Protein AF-A0A376NUA9-F1 (afdb_monomer_lite)

Secondary structure (DSSP, 8-state):
-HHHHHHTT-SSS--EEE-S--TTS-HHHHHHHTSTT---EEEEGGG-TTS-GGGSTT-SEEEEE---SHHHHHHHHHH-S-EEE----

Sequence (89 aa):
MATLRERKHRPAKPLAVMLPVAESLPDAARQLLTTPAAPIVLVDKKYVPELCDDIAPGLNEVGVDVAANPLQHLLLQELQCPLVMTSGT

Radius of gyration: 12.8 Å; chains: 1; bounding box: 32×29×25 Å

InterPro domains:
  IPR006070 Threonylcarbamoyl-AMP synthase-like domain [PF01300] (2-88)
  IPR017945 DHBP synthase RibB-like alpha/beta domain superfamily [SSF55821] (2-88)
  IPR051060 Carbamoyltransferase HypF-like [PTHR42959] (2-88)

Foldseek 3Di:
DVVVCVVVVNQADAWEKAALDCVLFDPVQVVVQPDLVQFFDKDFCVSVVVDDCSRHPPDRIHTYTYDNDPVSNVVCVVPVGMDGDHDPD

Structure (mmCIF, N/CA/C/O backbone):
data_AF-A0A376NUA9-F1
#
_entry.id   AF-A0A376NUA9-F1
#
loop_
_atom_site.group_PDB
_atom_site.id
_atom_site.type_symbol
_atom_site.label_atom_id
_atom_site.label_alt_id
_atom_site.label_comp_id
_atom_site.label_asym_id
_atom_site.label_entity_id
_atom_site.label_seq_id
_atom_site.pdbx_PDB_ins_code
_atom_site.Cartn_x
_atom_site.Cartn_y
_atom_site.Cartn_z
_atom_site.occupancy
_atom_site.B_iso_or_equiv
_atom_site.auth_seq_id
_atom_site.auth_comp_id
_atom_site.auth_asym_id
_atom_site.auth_atom_id
_atom_site.pdbx_PDB_model_num
ATOM 1 N N . MET A 1 1 ? -7.833 6.014 12.741 1.00 66.56 1 MET A N 1
ATOM 2 C CA . MET A 1 1 ? -8.381 6.233 11.382 1.00 66.56 1 MET A CA 1
ATOM 3 C C . MET A 1 1 ? -9.587 7.172 11.378 1.00 66.56 1 MET A C 1
ATOM 5 O O . MET A 1 1 ? -9.561 8.119 10.599 1.00 66.56 1 MET A O 1
ATOM 9 N N . ALA A 1 2 ? -10.572 7.001 12.270 1.00 69.62 2 ALA A N 1
ATOM 10 C CA . ALA A 1 2 ? -11.745 7.885 12.403 1.00 69.62 2 ALA A CA 1
ATOM 11 C C . ALA A 1 2 ? -11.436 9.400 12.332 1.00 69.62 2 ALA A C 1
ATOM 13 O O . ALA A 1 2 ? -11.928 10.083 11.437 1.00 69.62 2 ALA A O 1
ATOM 14 N N . THR A 1 3 ? -10.510 9.907 13.157 1.00 76.88 3 THR A N 1
ATOM 15 C CA . THR A 1 3 ? -10.133 11.337 13.173 1.00 76.88 3 THR A CA 1
ATOM 16 C C . THR A 1 3 ? -9.566 11.847 11.839 1.00 76.88 3 THR A C 1
ATOM 18 O O . THR A 1 3 ? -9.751 13.012 11.489 1.00 76.88 3 THR A O 1
ATOM 21 N N . LEU A 1 4 ? -8.877 10.996 11.065 1.00 73.88 4 LEU A N 1
ATOM 22 C CA . LEU A 1 4 ? -8.363 11.364 9.739 1.00 73.88 4 LEU A CA 1
ATOM 23 C C . LEU A 1 4 ? -9.512 11.500 8.731 1.00 73.88 4 LEU A C 1
ATOM 25 O O . LEU A 1 4 ? -9.540 12.464 7.966 1.00 73.88 4 LEU A O 1
ATOM 29 N N . ARG A 1 5 ? -10.469 10.562 8.747 1.00 72.06 5 ARG A N 1
ATOM 30 C CA . ARG A 1 5 ? -11.640 10.572 7.855 1.00 72.06 5 ARG A CA 1
ATOM 31 C C . ARG A 1 5 ? -12.569 11.749 8.132 1.00 72.06 5 ARG A C 1
ATOM 33 O O . ARG A 1 5 ? -13.031 12.372 7.177 1.00 72.06 5 ARG A O 1
ATOM 40 N N . GLU A 1 6 ? -12.782 12.071 9.406 1.00 74.62 6 GLU A N 1
ATOM 41 C CA . GLU A 1 6 ? -13.556 13.237 9.845 1.00 74.62 6 GLU A CA 1
ATOM 42 C C . GLU A 1 6 ? -12.931 14.537 9.336 1.00 74.62 6 GLU A C 1
ATOM 44 O O . GLU A 1 6 ? -13.590 15.315 8.653 1.00 74.62 6 GLU A O 1
ATOM 49 N N . ARG A 1 7 ? -11.626 14.738 9.566 1.00 77.44 7 ARG A N 1
ATOM 50 C CA . ARG A 1 7 ? -10.921 15.951 9.115 1.00 77.44 7 ARG A CA 1
ATOM 51 C C . ARG A 1 7 ? -10.876 16.088 7.591 1.00 77.44 7 ARG A C 1
ATOM 53 O O . ARG A 1 7 ? -10.890 17.203 7.080 1.00 77.44 7 ARG A O 1
ATOM 60 N N . LYS A 1 8 ? -10.823 14.969 6.862 1.00 65.88 8 LYS A N 1
ATOM 61 C CA . LYS A 1 8 ? -10.818 14.935 5.390 1.00 65.88 8 LYS A CA 1
ATOM 62 C C . LYS A 1 8 ? -12.210 14.938 4.754 1.00 65.88 8 LYS A C 1
ATOM 64 O O . LYS A 1 8 ? -12.282 14.909 3.529 1.00 65.88 8 LYS A O 1
ATOM 69 N N . HIS A 1 9 ? -13.293 14.930 5.539 1.00 71.00 9 HIS A N 1
ATOM 70 C CA . HIS A 1 9 ? -14.671 14.796 5.043 1.00 71.00 9 HIS A CA 1
ATOM 71 C C . HIS A 1 9 ? -14.837 13.647 4.027 1.00 71.00 9 HIS A C 1
ATOM 73 O O . HIS A 1 9 ? -15.582 13.741 3.051 1.00 71.00 9 HIS A O 1
ATOM 79 N N . ARG A 1 10 ? -14.103 12.544 4.232 1.00 65.12 10 ARG A N 1
ATOM 80 C CA . ARG A 1 10 ? -13.978 11.437 3.272 1.00 65.12 10 ARG A CA 1
ATOM 81 C C . ARG A 1 10 ? -14.384 10.124 3.955 1.00 65.12 10 ARG A C 1
ATOM 83 O O . ARG A 1 10 ? -13.514 9.306 4.258 1.00 65.12 10 ARG A O 1
ATOM 90 N N . PRO A 1 11 ? -15.688 9.915 4.232 1.00 65.62 11 PRO A N 1
ATOM 91 C CA . PRO A 1 11 ? -16.150 8.839 5.111 1.00 65.62 11 PRO A CA 1
ATOM 92 C C . PRO A 1 11 ? -15.916 7.439 4.531 1.00 65.62 11 PRO A C 1
ATOM 94 O O . PRO A 1 11 ? -15.464 6.563 5.254 1.00 65.62 11 PRO A O 1
ATOM 97 N N . ALA A 1 12 ? -16.132 7.239 3.226 1.00 68.81 12 ALA A N 1
ATOM 98 C CA . ALA A 1 12 ? -16.056 5.906 2.612 1.00 68.81 12 ALA A CA 1
ATOM 99 C C . ALA A 1 12 ? -14.924 5.732 1.588 1.00 68.81 12 ALA A C 1
ATOM 101 O O . ALA A 1 12 ? -14.518 4.611 1.293 1.00 68.81 12 ALA A O 1
ATOM 102 N N . LYS A 1 13 ? -14.394 6.820 1.013 1.00 73.75 13 LYS A N 1
ATOM 103 C CA . LYS A 1 13 ? -13.449 6.690 -0.105 1.00 73.75 13 LYS A CA 1
ATOM 104 C C . LYS A 1 13 ? -12.130 6.067 0.395 1.00 73.75 13 LYS A C 1
ATOM 106 O O . LYS A 1 13 ? -11.615 6.538 1.420 1.00 73.75 13 LYS A O 1
ATOM 111 N N . PRO A 1 14 ? -11.581 5.060 -0.312 1.00 77.81 14 PRO A N 1
ATOM 112 C CA . PRO A 1 14 ? -10.353 4.378 0.080 1.00 77.81 14 PRO A CA 1
ATOM 113 C C . PRO A 1 14 ? -9.182 5.328 0.265 1.00 77.81 14 PRO A C 1
ATOM 115 O O . PRO A 1 14 ? -9.078 6.358 -0.423 1.00 77.81 14 PRO A O 1
ATOM 118 N N . LEU A 1 15 ? -8.319 4.959 1.202 1.00 81.62 15 LEU A N 1
ATOM 119 C CA . LEU A 1 15 ? -7.033 5.591 1.451 1.00 81.62 15 LEU A CA 1
ATOM 120 C C . LEU A 1 15 ? -5.945 4.662 0.906 1.00 81.62 15 LEU A C 1
ATOM 122 O O . LEU A 1 15 ? -6.040 3.451 1.095 1.00 81.62 15 LEU A O 1
ATOM 126 N N . ALA A 1 16 ? -4.957 5.219 0.206 1.00 87.44 16 ALA A N 1
ATOM 127 C CA . ALA A 1 16 ? -3.810 4.433 -0.230 1.00 87.44 16 ALA A CA 1
ATOM 128 C C . ALA A 1 16 ? -2.832 4.249 0.935 1.00 87.44 16 ALA A C 1
ATOM 130 O O . ALA A 1 16 ? -2.752 5.102 1.829 1.00 87.44 16 ALA A O 1
ATOM 131 N N . VAL A 1 17 ? -2.144 3.111 0.948 1.00 88.81 17 VAL A N 1
ATOM 132 C CA . VAL A 1 17 ? -1.259 2.707 2.038 1.00 88.81 17 VAL A CA 1
ATOM 133 C C . VAL A 1 17 ? 0.102 2.309 1.500 1.00 88.81 17 VAL A C 1
ATOM 135 O O . VAL A 1 17 ? 0.219 1.362 0.729 1.00 88.81 17 VAL A O 1
ATOM 138 N N . MET A 1 18 ? 1.131 2.969 2.003 1.00 90.81 18 MET A N 1
ATOM 139 C CA . MET A 1 18 ? 2.508 2.658 1.682 1.00 90.81 18 MET A CA 1
ATOM 140 C C . MET A 1 18 ? 3.021 1.571 2.610 1.00 90.81 18 MET A C 1
ATOM 142 O O . MET A 1 18 ? 2.996 1.721 3.835 1.00 90.81 18 MET A O 1
ATOM 146 N N . LEU A 1 19 ? 3.481 0.474 2.016 1.00 88.88 19 LEU A N 1
ATOM 147 C CA . LEU A 1 19 ? 4.003 -0.677 2.738 1.00 88.88 19 LEU A CA 1
ATOM 148 C C . LEU A 1 19 ? 5.536 -0.605 2.831 1.00 88.88 19 LEU A C 1
ATOM 150 O O . LEU A 1 19 ? 6.188 -0.295 1.831 1.00 88.88 19 LEU A O 1
ATOM 154 N N . PRO A 1 20 ? 6.132 -0.936 3.992 1.00 83.6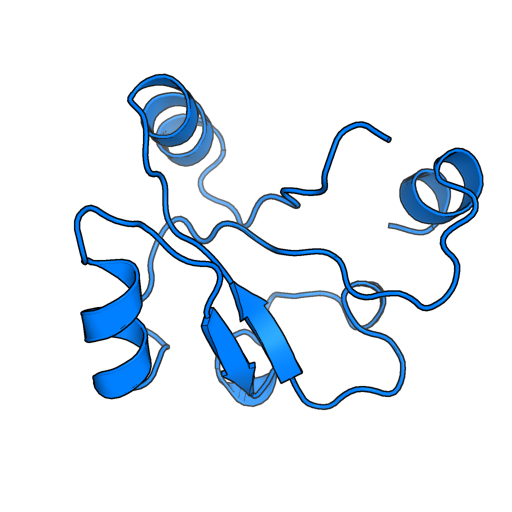2 20 PRO A N 1
ATOM 155 C CA . PRO A 1 20 ? 7.583 -1.078 4.117 1.00 83.62 20 PRO A CA 1
ATOM 156 C C . PRO A 1 20 ? 8.109 -2.290 3.339 1.00 83.62 20 PRO A C 1
ATOM 158 O O . PRO A 1 20 ? 9.198 -2.237 2.774 1.00 83.62 20 PRO A O 1
ATOM 161 N N . VAL A 1 21 ? 7.327 -3.374 3.289 1.00 79.38 21 VAL A N 1
ATOM 162 C CA . VAL A 1 21 ? 7.691 -4.634 2.637 1.00 79.38 21 VAL A CA 1
ATOM 163 C C . VAL A 1 21 ? 6.487 -5.158 1.852 1.00 79.38 21 VAL A C 1
ATOM 165 O O . VAL A 1 21 ? 5.374 -5.200 2.365 1.00 79.38 21 VAL A O 1
ATOM 168 N N . ALA A 1 22 ? 6.712 -5.562 0.599 1.00 80.50 22 ALA A N 1
ATOM 169 C CA . ALA A 1 22 ? 5.680 -6.055 -0.323 1.00 80.50 22 ALA A CA 1
ATOM 170 C C . ALA A 1 22 ? 5.710 -7.588 -0.509 1.00 80.50 22 ALA A C 1
ATOM 172 O O . ALA A 1 22 ? 5.155 -8.110 -1.472 1.00 80.50 22 ALA A O 1
ATOM 173 N N . GLU A 1 23 ? 6.396 -8.324 0.368 1.00 79.56 23 GLU A N 1
ATOM 174 C CA . GLU A 1 23 ? 6.626 -9.772 0.228 1.00 79.56 23 GLU A CA 1
ATOM 175 C C . GLU A 1 23 ? 5.351 -10.613 0.336 1.00 79.56 23 GLU A C 1
ATOM 177 O O . GLU A 1 23 ? 5.261 -11.659 -0.299 1.00 79.56 23 GLU A O 1
ATOM 182 N N . SER A 1 24 ? 4.351 -10.147 1.088 1.00 82.81 24 SER A N 1
ATOM 183 C CA . SER A 1 24 ? 3.057 -10.825 1.216 1.00 82.81 24 SER A CA 1
ATOM 184 C C . SER A 1 24 ? 2.153 -10.653 -0.010 1.00 82.81 24 SER A C 1
ATOM 186 O O . SER A 1 24 ? 1.096 -11.284 -0.084 1.00 82.81 24 SER A O 1
ATOM 188 N N . LEU A 1 25 ? 2.535 -9.796 -0.965 1.00 88.56 25 LEU A N 1
ATOM 189 C CA . LEU A 1 25 ? 1.737 -9.499 -2.149 1.00 88.56 25 LEU A CA 1
ATOM 190 C C . LEU A 1 25 ? 2.017 -10.491 -3.291 1.00 88.56 25 LEU A C 1
ATOM 192 O O . LEU A 1 25 ? 3.138 -10.980 -3.432 1.00 88.56 25 LEU A O 1
ATOM 196 N N . PRO A 1 26 ? 1.034 -10.736 -4.177 1.00 90.19 26 PRO A N 1
ATOM 197 C CA . PRO A 1 26 ? 1.246 -11.524 -5.389 1.00 90.19 26 PRO A CA 1
ATOM 198 C C . PRO A 1 26 ? 2.362 -10.954 -6.275 1.00 90.19 26 PRO A C 1
ATOM 200 O O . PRO A 1 26 ? 2.507 -9.735 -6.386 1.00 90.19 26 PRO A O 1
ATOM 203 N N . ASP A 1 27 ? 3.084 -11.816 -6.996 1.00 89.62 27 ASP A N 1
ATOM 204 C CA . ASP A 1 27 ? 4.207 -11.398 -7.851 1.00 89.62 27 ASP A CA 1
ATOM 205 C C . ASP A 1 27 ? 3.824 -10.339 -8.892 1.00 89.62 27 ASP A C 1
ATOM 207 O O . ASP A 1 27 ? 4.587 -9.404 -9.124 1.00 89.62 27 ASP A O 1
ATOM 211 N N . ALA A 1 28 ? 2.620 -10.423 -9.464 1.00 89.44 28 ALA A N 1
ATOM 212 C CA . ALA A 1 28 ? 2.121 -9.416 -10.400 1.00 89.44 28 ALA A CA 1
ATOM 213 C C . ALA A 1 28 ? 2.014 -8.019 -9.757 1.00 89.44 28 ALA A C 1
ATOM 215 O O . ALA A 1 28 ? 2.393 -7.021 -10.368 1.00 89.44 28 ALA A O 1
ATOM 216 N N . ALA A 1 29 ? 1.544 -7.941 -8.507 1.00 90.00 29 ALA A N 1
ATOM 217 C CA . ALA A 1 29 ? 1.463 -6.681 -7.775 1.00 90.00 29 ALA A CA 1
ATOM 218 C C . ALA A 1 29 ? 2.863 -6.168 -7.413 1.00 90.00 29 ALA A C 1
ATOM 220 O O . ALA A 1 29 ? 3.158 -4.992 -7.614 1.00 90.00 29 ALA A O 1
ATOM 221 N N . ARG A 1 30 ? 3.754 -7.059 -6.958 1.00 89.75 30 ARG A N 1
ATOM 222 C CA . ARG A 1 30 ? 5.151 -6.723 -6.640 1.00 89.75 30 ARG A CA 1
ATOM 223 C C . ARG A 1 30 ? 5.886 -6.158 -7.851 1.00 89.75 30 ARG A C 1
ATOM 225 O O . ARG A 1 30 ? 6.532 -5.122 -7.734 1.00 89.75 30 ARG A O 1
ATOM 232 N N . GLN A 1 31 ? 5.741 -6.788 -9.016 1.00 88.94 31 GLN A N 1
ATOM 233 C CA . GLN A 1 31 ? 6.348 -6.309 -10.258 1.00 88.94 31 GLN A CA 1
ATOM 234 C C . GLN A 1 31 ? 5.908 -4.881 -10.580 1.00 88.94 31 GLN A C 1
ATOM 236 O O . GLN A 1 31 ? 6.761 -4.035 -10.834 1.00 88.94 31 GLN A O 1
ATOM 241 N N . LEU A 1 32 ? 4.605 -4.591 -10.495 1.00 88.56 32 LEU A N 1
ATOM 242 C CA . LEU A 1 32 ? 4.071 -3.249 -10.735 1.00 88.56 32 LEU A CA 1
ATOM 243 C C . LEU A 1 32 ? 4.593 -2.224 -9.718 1.00 88.56 32 LEU A C 1
ATOM 245 O O . LEU A 1 32 ? 5.013 -1.137 -10.117 1.00 88.56 32 LEU A O 1
ATOM 249 N N . LEU A 1 33 ? 4.631 -2.581 -8.432 1.00 87.31 33 LEU A N 1
ATOM 250 C CA . LEU A 1 33 ? 5.126 -1.717 -7.353 1.00 87.31 33 LEU A CA 1
ATOM 251 C C . LEU A 1 33 ? 6.614 -1.379 -7.497 1.00 87.31 33 LEU A C 1
ATOM 253 O O . LEU A 1 33 ? 7.021 -0.267 -7.184 1.00 87.31 33 LEU A O 1
ATOM 257 N N . THR A 1 34 ? 7.423 -2.313 -8.004 1.00 83.94 34 THR A N 1
ATOM 258 C CA . THR A 1 34 ? 8.871 -2.108 -8.209 1.00 83.94 34 THR A CA 1
ATOM 259 C C . THR A 1 34 ? 9.221 -1.331 -9.479 1.00 83.94 34 THR A C 1
ATOM 261 O O . THR A 1 34 ? 10.396 -1.070 -9.738 1.00 83.94 34 THR A O 1
ATOM 264 N N . THR A 1 35 ? 8.230 -0.951 -10.292 1.00 86.06 35 THR A N 1
ATOM 265 C CA . THR A 1 35 ? 8.496 -0.108 -11.462 1.00 86.06 35 THR A CA 1
ATOM 266 C C . THR A 1 35 ? 8.919 1.304 -11.038 1.00 86.06 35 THR A C 1
ATOM 268 O O . THR A 1 35 ? 8.458 1.801 -10.011 1.00 86.06 35 THR A O 1
ATOM 271 N N . PRO A 1 36 ? 9.721 2.021 -11.850 1.00 78.56 36 PRO A N 1
ATOM 272 C CA . PRO A 1 36 ? 10.097 3.411 -11.565 1.00 78.56 36 PRO A CA 1
ATOM 273 C C . PRO A 1 36 ? 8.904 4.366 -11.414 1.00 78.56 36 PRO A C 1
ATOM 275 O O . PRO A 1 36 ? 9.043 5.440 -10.838 1.00 78.56 36 PRO A O 1
ATOM 278 N N . ALA A 1 37 ? 7.740 3.990 -11.953 1.00 79.31 37 ALA A N 1
ATOM 279 C CA . ALA A 1 37 ? 6.508 4.754 -11.823 1.00 79.31 37 ALA A CA 1
ATOM 280 C C . ALA A 1 37 ? 5.899 4.681 -10.410 1.00 79.31 37 ALA A C 1
ATOM 282 O O . ALA A 1 37 ? 5.062 5.525 -10.102 1.00 79.31 37 ALA A O 1
ATOM 283 N N . ALA A 1 38 ? 6.289 3.687 -9.595 1.00 78.94 38 ALA A N 1
ATOM 284 C CA . ALA A 1 38 ? 5.779 3.411 -8.249 1.00 78.94 38 ALA A CA 1
ATOM 285 C C . ALA A 1 38 ? 4.260 3.668 -8.109 1.00 78.94 38 ALA A C 1
ATOM 287 O O . ALA A 1 38 ? 3.834 4.508 -7.311 1.00 78.94 38 ALA A O 1
ATOM 288 N N . PRO A 1 39 ? 3.425 3.015 -8.943 1.00 84.25 39 PRO A N 1
ATOM 289 C CA . PRO A 1 39 ? 1.995 3.269 -8.958 1.00 84.25 39 PRO A CA 1
ATOM 290 C C . PRO A 1 39 ? 1.321 2.725 -7.695 1.00 84.25 39 PRO A C 1
ATOM 292 O O . PRO A 1 39 ? 1.791 1.769 -7.080 1.00 84.25 39 PRO A O 1
ATOM 295 N N . ILE A 1 40 ? 0.149 3.274 -7.374 1.00 90.12 40 ILE A N 1
ATOM 296 C CA . ILE A 1 40 ? -0.768 2.652 -6.416 1.00 90.12 40 ILE A CA 1
ATOM 297 C C . ILE A 1 40 ? -1.374 1.414 -7.088 1.00 90.12 40 ILE A C 1
ATOM 299 O O . ILE A 1 40 ? -2.060 1.531 -8.106 1.00 90.12 40 ILE A O 1
ATOM 303 N N . VAL A 1 41 ? -1.138 0.238 -6.514 1.00 91.50 41 VAL A N 1
ATOM 304 C CA . VAL A 1 41 ? -1.652 -1.048 -6.994 1.00 91.50 41 VAL A CA 1
ATOM 305 C C . VAL A 1 41 ? -2.804 -1.496 -6.103 1.00 91.50 41 VAL A C 1
ATOM 307 O O . VAL A 1 41 ? -2.702 -1.465 -4.881 1.00 91.50 41 VAL A O 1
ATOM 310 N N . LEU A 1 42 ? -3.919 -1.911 -6.705 1.00 91.19 42 LEU A N 1
ATOM 311 C CA . LEU A 1 42 ? -5.030 -2.504 -5.963 1.00 91.19 42 LEU A CA 1
ATOM 312 C C . LEU A 1 42 ? -4.716 -3.968 -5.658 1.00 91.19 42 LEU A C 1
ATOM 314 O O . LEU A 1 42 ? -4.414 -4.746 -6.562 1.00 91.19 42 LEU A O 1
ATOM 318 N N . VAL A 1 43 ? -4.782 -4.330 -4.381 1.00 91.38 43 VAL A N 1
ATOM 319 C CA . VAL A 1 43 ? -4.589 -5.702 -3.905 1.00 91.38 43 VAL A CA 1
ATOM 320 C C . VAL A 1 43 ? -5.736 -6.110 -2.995 1.00 91.38 43 VAL A C 1
ATOM 322 O O . VAL A 1 43 ? -6.328 -5.283 -2.303 1.00 91.38 43 VAL A O 1
ATOM 325 N N . ASP A 1 44 ? -6.044 -7.402 -2.985 1.00 91.00 44 ASP A N 1
ATOM 326 C CA . ASP A 1 44 ? -7.012 -7.983 -2.058 1.00 91.00 44 ASP A CA 1
ATOM 327 C C . ASP A 1 44 ? -6.516 -7.814 -0.612 1.00 91.00 44 ASP A C 1
ATOM 329 O O . ASP A 1 44 ? -5.357 -8.112 -0.298 1.00 91.00 44 ASP A O 1
ATOM 333 N N . LYS A 1 45 ? -7.401 -7.353 0.275 1.00 88.00 45 LYS A N 1
ATOM 334 C CA . LYS A 1 45 ? -7.108 -7.117 1.695 1.00 88.00 45 LYS A CA 1
ATOM 335 C C . LYS A 1 45 ? -6.522 -8.331 2.409 1.00 88.00 45 LYS A C 1
ATOM 337 O O . LYS A 1 45 ? -5.770 -8.156 3.364 1.00 88.00 45 LYS A O 1
ATOM 342 N N . LYS A 1 46 ? -6.805 -9.554 1.9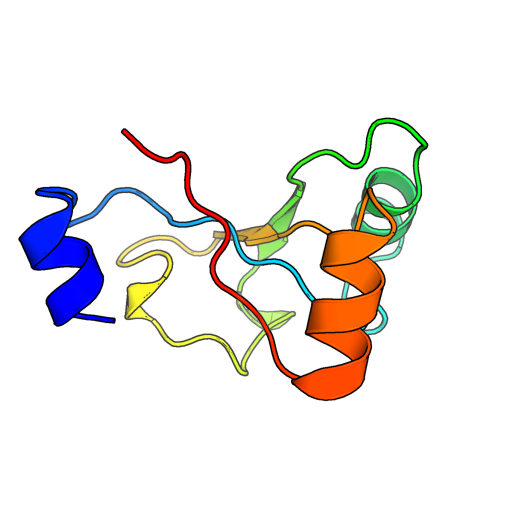46 1.00 88.06 46 LYS A N 1
ATOM 343 C CA . LYS A 1 46 ? -6.241 -10.779 2.538 1.00 88.06 46 LYS A CA 1
ATOM 344 C C . LYS A 1 46 ? -4.710 -10.819 2.526 1.00 88.06 46 LYS A C 1
ATOM 346 O O . LYS A 1 46 ? -4.124 -11.516 3.346 1.00 88.06 46 LYS A O 1
ATOM 351 N N . TYR A 1 47 ? -4.067 -10.093 1.608 1.00 87.62 47 TYR A N 1
ATOM 352 C CA . TYR A 1 47 ? -2.605 -10.014 1.514 1.00 87.62 47 TYR A CA 1
ATOM 353 C C . TYR A 1 47 ? -1.990 -8.986 2.474 1.00 87.62 47 TYR A C 1
ATOM 355 O O . TYR A 1 47 ? -0.771 -8.945 2.641 1.00 87.62 47 TYR A O 1
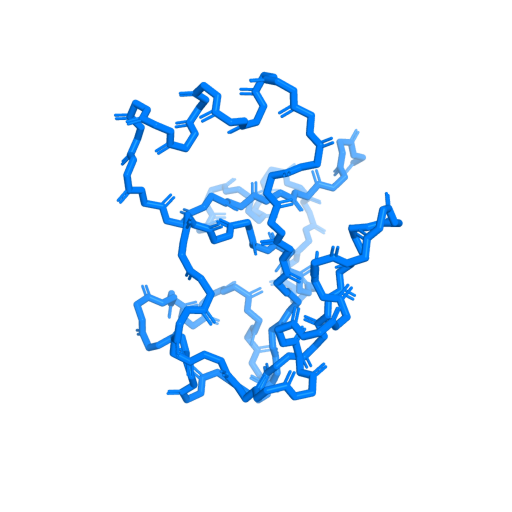ATOM 363 N N . VAL A 1 48 ? -2.826 -8.166 3.112 1.00 86.44 48 VAL A N 1
ATOM 364 C CA . VAL A 1 48 ? -2.438 -7.093 4.034 1.00 86.44 48 VAL A CA 1
ATOM 365 C C . VAL A 1 48 ? -3.361 -7.083 5.265 1.00 86.44 48 VAL A C 1
ATOM 367 O O . VAL A 1 48 ? -4.051 -6.095 5.523 1.00 86.44 48 VAL A O 1
ATOM 370 N N . PRO A 1 49 ? -3.386 -8.180 6.049 1.00 83.81 49 PRO A N 1
ATOM 371 C CA . PRO A 1 49 ? -4.293 -8.335 7.192 1.00 83.81 49 PRO A CA 1
ATOM 372 C C . PRO A 1 49 ? -3.995 -7.369 8.349 1.00 83.81 49 PRO A C 1
ATOM 374 O O . PRO A 1 49 ? -4.833 -7.175 9.222 1.00 83.81 49 PRO A O 1
ATOM 377 N N . GLU A 1 50 ? -2.809 -6.757 8.366 1.00 82.44 50 GLU A N 1
ATOM 378 C CA . GLU A 1 50 ? -2.406 -5.756 9.363 1.00 82.44 50 GLU A CA 1
ATOM 379 C C . GLU A 1 50 ? -3.150 -4.421 9.197 1.00 82.44 50 GLU A C 1
ATOM 381 O O . GLU A 1 50 ? -3.139 -3.571 10.090 1.00 82.44 50 GLU A O 1
ATOM 386 N N . LEU A 1 51 ? -3.800 -4.216 8.048 1.00 82.88 51 LEU A N 1
ATOM 387 C CA . LEU A 1 51 ? -4.558 -3.010 7.765 1.00 82.88 51 LEU A CA 1
ATOM 388 C C . LEU A 1 51 ? -5.937 -3.062 8.420 1.00 82.88 51 LEU A C 1
ATOM 390 O O . LEU A 1 51 ? -6.688 -4.021 8.286 1.00 82.88 51 LEU A O 1
ATOM 394 N N . CYS A 1 52 ? -6.298 -1.969 9.086 1.00 82.44 52 CYS A N 1
ATOM 395 C CA . CYS A 1 52 ? -7.622 -1.810 9.673 1.00 82.44 52 CYS A CA 1
ATOM 396 C C . CYS A 1 52 ? -8.712 -1.728 8.585 1.00 82.44 52 CYS A C 1
ATOM 398 O O . CYS A 1 52 ? -8.514 -1.104 7.537 1.00 82.44 52 CYS A O 1
ATOM 400 N N . ASP A 1 53 ? -9.899 -2.272 8.868 1.00 80.50 53 ASP A N 1
ATOM 401 C CA . ASP A 1 53 ? -11.056 -2.248 7.958 1.00 80.50 53 ASP A CA 1
ATOM 402 C C . ASP A 1 53 ? -11.451 -0.839 7.499 1.00 80.50 53 ASP A C 1
ATOM 404 O O . ASP A 1 53 ? -11.900 -0.645 6.363 1.00 80.50 53 ASP A O 1
ATOM 408 N N . ASP A 1 54 ? -11.189 0.154 8.350 1.00 81.50 54 ASP A N 1
ATOM 409 C CA . ASP A 1 54 ? -11.410 1.571 8.086 1.00 81.50 54 ASP A CA 1
ATOM 410 C C . ASP A 1 54 ? -10.609 2.115 6.899 1.00 81.50 54 ASP A C 1
ATOM 412 O O . ASP A 1 54 ? -10.879 3.235 6.477 1.00 81.50 54 ASP A O 1
ATOM 416 N N . ILE A 1 55 ? -9.622 1.409 6.343 1.00 83.38 55 ILE A N 1
ATOM 417 C CA . ILE A 1 55 ? -8.844 1.903 5.193 1.00 83.38 55 ILE A CA 1
ATOM 418 C C . ILE A 1 55 ? -9.669 1.881 3.901 1.00 83.38 55 ILE A C 1
ATOM 420 O O . ILE A 1 55 ? -9.630 2.835 3.116 1.00 83.38 55 ILE A O 1
ATOM 424 N N . ALA A 1 56 ? -10.480 0.843 3.715 1.00 83.50 56 ALA A N 1
ATOM 425 C CA . ALA A 1 56 ? -11.364 0.684 2.565 1.00 83.50 56 ALA A CA 1
ATOM 426 C C . ALA A 1 56 ? -12.676 0.008 3.013 1.00 83.50 56 ALA A C 1
ATOM 428 O O . ALA A 1 56 ? -12.877 -1.183 2.763 1.00 83.50 56 ALA A O 1
ATOM 429 N N . PRO A 1 57 ? -13.551 0.720 3.745 1.00 81.88 57 PRO A N 1
ATOM 430 C CA . PRO A 1 57 ? -14.761 0.130 4.309 1.00 81.88 57 PRO A CA 1
ATOM 431 C C . PRO A 1 57 ? -15.720 -0.307 3.192 1.00 81.88 57 PRO A C 1
ATOM 433 O O . PRO A 1 57 ? -15.969 0.445 2.251 1.00 81.88 57 PRO A O 1
ATOM 436 N N . GLY A 1 58 ? -16.246 -1.532 3.285 1.00 82.75 58 GLY A N 1
ATOM 437 C CA . GLY A 1 58 ? -17.158 -2.100 2.281 1.00 82.75 58 GLY A CA 1
ATOM 438 C C . GLY A 1 58 ? -16.501 -2.523 0.960 1.00 82.75 58 GLY A C 1
ATOM 439 O O . GLY A 1 58 ? -17.211 -2.863 0.017 1.00 82.75 58 GLY A O 1
ATOM 440 N N . LEU A 1 59 ? -15.167 -2.511 0.881 1.00 85.50 59 LEU A N 1
ATOM 441 C CA . LEU A 1 59 ? -14.399 -2.954 -0.282 1.00 85.50 59 LEU A CA 1
ATOM 442 C C . LEU A 1 59 ? -13.463 -4.106 0.095 1.00 85.50 59 LEU A C 1
ATOM 444 O O . LEU A 1 59 ? -12.926 -4.146 1.207 1.00 85.50 59 LEU A O 1
ATOM 448 N N . ASN A 1 60 ? -13.258 -5.019 -0.855 1.00 88.50 60 ASN A N 1
ATOM 449 C CA . ASN A 1 60 ? -12.361 -6.173 -0.714 1.00 88.50 60 ASN A CA 1
ATOM 450 C C . ASN A 1 60 ? -10.915 -5.845 -1.098 1.00 88.50 60 ASN A C 1
ATOM 452 O O . ASN A 1 60 ? -10.001 -6.603 -0.786 1.00 88.50 60 ASN A O 1
ATOM 456 N N . GLU A 1 61 ? -10.715 -4.717 -1.772 1.00 89.62 61 GLU A N 1
ATOM 457 C CA . GLU A 1 61 ? -9.423 -4.282 -2.278 1.00 89.62 61 GLU A CA 1
ATOM 458 C C . GLU A 1 61 ? -8.953 -3.023 -1.553 1.00 89.62 61 GLU A C 1
ATOM 460 O O . GLU A 1 61 ? -9.747 -2.191 -1.100 1.00 89.62 61 GLU A O 1
ATOM 465 N N . VAL A 1 62 ? -7.637 -2.878 -1.473 1.00 90.19 62 VAL A N 1
ATOM 466 C CA . VAL A 1 62 ? -6.952 -1.716 -0.923 1.00 90.19 62 VAL A CA 1
ATOM 467 C C . VAL A 1 62 ? -5.855 -1.278 -1.884 1.00 90.19 62 VAL A C 1
ATOM 469 O O . VAL A 1 62 ? -5.188 -2.101 -2.506 1.00 90.19 62 VAL A O 1
ATOM 472 N N . GLY A 1 63 ? -5.702 0.037 -2.040 1.00 91.12 63 GLY A N 1
ATOM 473 C CA . GLY A 1 63 ? -4.607 0.607 -2.815 1.00 91.12 63 GLY A CA 1
ATOM 474 C C . GLY A 1 63 ? -3.338 0.618 -1.981 1.00 91.12 63 GLY A C 1
ATOM 475 O O . GLY A 1 63 ? -3.325 1.236 -0.917 1.00 91.12 63 GLY A O 1
ATOM 476 N N . VAL A 1 64 ? -2.295 -0.040 -2.470 1.00 91.12 64 VAL A N 1
ATOM 477 C CA . VAL A 1 64 ? -0.982 -0.078 -1.832 1.00 91.12 64 VAL A CA 1
ATOM 478 C C . VAL A 1 64 ? 0.082 0.520 -2.738 1.00 91.12 64 VAL A C 1
ATOM 480 O O . VAL A 1 64 ? 0.007 0.390 -3.958 1.00 91.12 64 VAL A O 1
ATOM 483 N N . ASP A 1 65 ? 1.066 1.176 -2.146 1.00 90.88 65 ASP A N 1
ATOM 484 C CA . ASP A 1 65 ? 2.262 1.683 -2.814 1.00 90.88 65 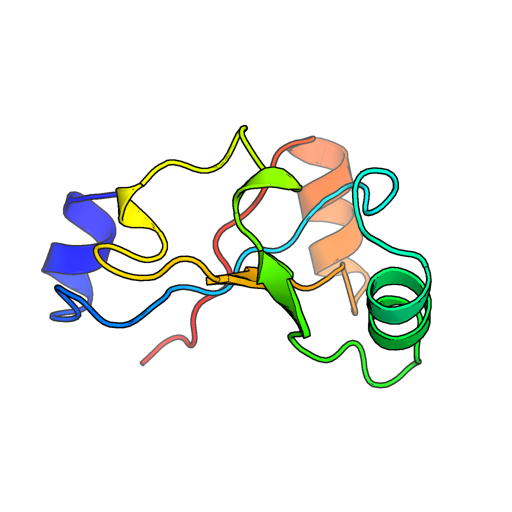ASP A CA 1
ATOM 485 C C . ASP A 1 65 ? 3.527 1.345 -2.003 1.00 90.88 65 ASP A C 1
ATOM 487 O O . ASP A 1 65 ? 3.468 0.798 -0.898 1.00 90.88 65 ASP A O 1
ATOM 491 N N . VAL A 1 66 ? 4.695 1.613 -2.584 1.00 88.81 66 VAL A N 1
ATOM 492 C CA . VAL A 1 66 ? 6.009 1.474 -1.934 1.00 88.81 66 VAL A CA 1
ATOM 493 C C . VAL A 1 66 ? 6.736 2.812 -1.980 1.00 88.81 66 VAL A C 1
ATOM 495 O O . VAL A 1 66 ? 6.390 3.682 -2.780 1.00 88.81 66 VAL A O 1
ATOM 498 N N . ALA A 1 67 ? 7.752 2.993 -1.133 1.00 87.50 67 ALA A N 1
ATOM 499 C CA . ALA A 1 67 ? 8.510 4.238 -1.115 1.00 87.50 67 ALA A CA 1
ATOM 500 C C . ALA A 1 67 ? 9.155 4.534 -2.479 1.00 87.50 67 ALA A C 1
ATOM 502 O O . ALA A 1 67 ? 10.034 3.815 -2.948 1.00 87.50 67 ALA A O 1
ATOM 503 N N . ALA A 1 68 ? 8.750 5.649 -3.077 1.00 85.31 68 ALA A N 1
ATOM 504 C CA . ALA A 1 68 ? 9.187 6.117 -4.387 1.00 85.31 68 ALA A CA 1
ATOM 505 C C . ALA A 1 68 ? 10.266 7.210 -4.307 1.00 85.31 68 ALA A C 1
ATOM 507 O O . ALA A 1 68 ? 10.887 7.551 -5.311 1.00 85.31 68 ALA A O 1
ATOM 508 N N . ASN A 1 69 ? 10.492 7.799 -3.127 1.00 87.25 69 ASN A N 1
ATOM 509 C CA . ASN A 1 69 ? 11.496 8.844 -2.924 1.00 87.25 69 ASN A CA 1
ATOM 510 C C . ASN A 1 69 ? 12.319 8.630 -1.634 1.00 87.25 69 ASN A C 1
ATOM 512 O O . ASN A 1 69 ? 11.911 7.848 -0.767 1.00 87.25 69 ASN A O 1
ATOM 516 N N . PRO A 1 70 ? 13.477 9.311 -1.482 1.00 86.88 70 PRO A N 1
ATOM 517 C CA . PRO A 1 70 ? 14.349 9.130 -0.319 1.00 86.88 70 PRO A CA 1
ATOM 518 C C . PRO A 1 70 ? 13.683 9.474 1.017 1.00 86.88 70 PRO A C 1
ATOM 520 O O . PRO A 1 70 ? 13.943 8.816 2.017 1.00 86.88 70 PRO A O 1
ATOM 523 N N . LEU A 1 71 ? 12.791 10.468 1.046 1.00 88.88 71 LEU A N 1
ATOM 524 C CA . LEU A 1 71 ? 12.089 10.848 2.273 1.00 88.88 71 LEU A CA 1
ATOM 525 C C . LEU A 1 71 ? 11.130 9.744 2.735 1.00 88.88 71 LEU A C 1
ATOM 527 O O . LEU A 1 71 ? 11.095 9.413 3.914 1.00 88.88 71 LEU A O 1
ATOM 531 N N . GLN A 1 72 ? 10.375 9.153 1.811 1.00 89.50 72 GLN A N 1
ATOM 532 C CA . GLN A 1 72 ? 9.497 8.019 2.098 1.00 89.50 72 GLN A CA 1
ATOM 533 C C . GLN A 1 72 ? 10.294 6.805 2.577 1.00 89.50 72 GLN A C 1
ATOM 535 O O . GLN A 1 72 ? 9.860 6.135 3.509 1.00 89.50 72 GLN A O 1
ATOM 540 N N . HIS A 1 73 ? 11.474 6.565 1.996 1.00 87.06 73 HIS A N 1
ATOM 541 C CA . HIS A 1 73 ? 12.385 5.529 2.480 1.00 87.06 73 HIS A CA 1
ATOM 542 C C . HIS A 1 73 ? 12.795 5.777 3.933 1.00 87.06 73 HIS A C 1
ATOM 544 O O . HIS A 1 73 ? 12.646 4.875 4.749 1.00 87.06 73 HIS A O 1
ATOM 550 N N . LEU A 1 74 ? 13.226 6.995 4.278 1.00 90.06 74 LEU A N 1
ATOM 551 C CA . LEU A 1 74 ? 13.596 7.339 5.655 1.00 90.06 74 LEU A CA 1
ATOM 552 C C . LEU A 1 74 ? 12.421 7.159 6.625 1.00 90.06 74 LEU A C 1
ATOM 554 O O . LEU A 1 74 ? 12.583 6.579 7.693 1.00 90.06 74 LEU A O 1
ATOM 558 N N . LEU A 1 75 ? 11.221 7.601 6.242 1.00 89.12 75 LEU A N 1
ATOM 559 C CA . LEU A 1 75 ? 10.024 7.447 7.072 1.00 89.12 75 LEU A CA 1
ATOM 560 C C . LEU A 1 75 ? 9.674 5.977 7.317 1.00 89.12 75 LEU A C 1
ATOM 562 O O . LEU A 1 75 ? 9.374 5.611 8.450 1.00 89.12 75 LEU A O 1
ATOM 566 N N . LEU A 1 76 ? 9.722 5.130 6.285 1.00 87.94 76 LEU A N 1
ATOM 567 C CA . LEU A 1 76 ? 9.472 3.694 6.440 1.00 87.94 76 LEU A CA 1
ATOM 568 C C . LEU A 1 76 ? 10.578 3.006 7.242 1.00 87.94 76 LEU A C 1
ATOM 570 O O . LEU A 1 76 ? 10.277 2.119 8.037 1.00 87.94 76 LEU A O 1
ATOM 574 N N . GLN A 1 77 ? 11.835 3.423 7.067 1.00 87.50 77 GLN A N 1
ATOM 575 C CA . GLN A 1 77 ? 12.963 2.903 7.835 1.00 87.50 77 GLN A CA 1
ATOM 576 C C . GLN A 1 77 ? 12.815 3.193 9.332 1.00 87.50 77 GLN A C 1
ATOM 578 O O . GLN A 1 77 ? 13.058 2.297 1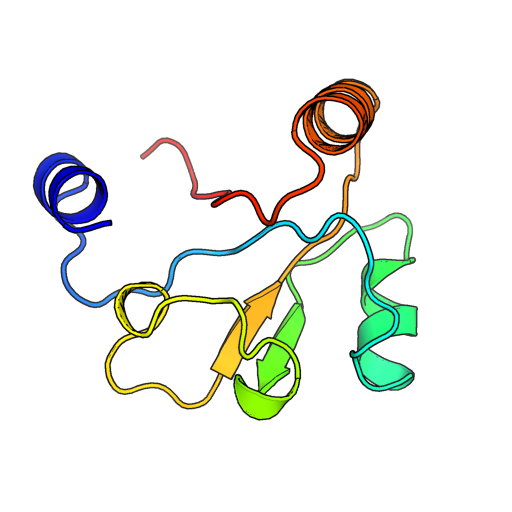0.133 1.00 87.50 77 GLN A O 1
ATOM 583 N N . GLU A 1 78 ? 12.362 4.388 9.703 1.00 89.25 78 GLU A N 1
ATOM 584 C CA . GLU A 1 78 ? 12.165 4.773 11.105 1.00 89.25 78 GLU A CA 1
ATOM 585 C C . GLU A 1 78 ? 10.882 4.180 11.711 1.00 89.25 78 GLU A C 1
ATOM 587 O O . GLU A 1 78 ? 10.876 3.751 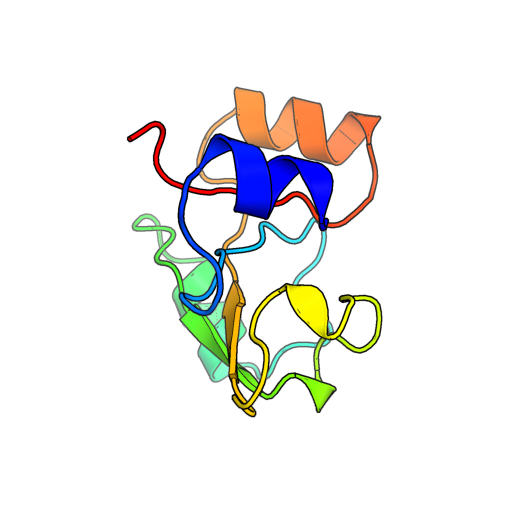12.862 1.00 89.25 78 GLU A O 1
ATOM 592 N N . LEU A 1 79 ? 9.779 4.147 10.953 1.00 86.88 79 LEU A N 1
ATOM 593 C CA . LEU A 1 79 ? 8.465 3.767 11.486 1.00 86.88 79 LEU A CA 1
ATOM 594 C C . LEU A 1 79 ? 8.176 2.265 11.403 1.00 86.88 79 LEU A C 1
ATOM 596 O O . LEU A 1 79 ? 7.342 1.787 12.169 1.00 86.88 79 LEU A O 1
ATOM 600 N N . GLN A 1 80 ? 8.826 1.538 10.484 1.00 85.25 80 GLN A N 1
ATOM 601 C CA . GLN A 1 80 ? 8.696 0.083 10.293 1.00 85.25 80 GLN A CA 1
ATOM 602 C C . GLN A 1 80 ? 7.238 -0.420 10.254 1.00 85.25 80 GLN A C 1
ATOM 604 O O . GLN A 1 80 ? 6.944 -1.546 10.646 1.00 85.25 80 GLN A O 1
ATOM 609 N N . CYS A 1 81 ? 6.301 0.415 9.798 1.00 84.56 81 CYS A N 1
ATOM 610 C CA . CYS A 1 81 ? 4.880 0.086 9.758 1.00 84.56 81 CYS A CA 1
ATOM 611 C C . CYS A 1 81 ? 4.196 0.671 8.512 1.00 84.56 81 CYS A C 1
ATOM 613 O O . CYS A 1 81 ? 4.711 1.625 7.920 1.00 84.56 81 CYS A O 1
ATOM 615 N N . PRO A 1 82 ? 3.044 0.113 8.092 1.00 85.81 82 PRO A N 1
ATOM 616 C CA . PRO A 1 82 ? 2.257 0.655 6.989 1.00 85.81 82 PRO A CA 1
ATOM 617 C C . PRO A 1 82 ? 1.808 2.100 7.245 1.00 85.81 82 PRO A C 1
ATOM 619 O O . PRO A 1 82 ? 1.235 2.408 8.293 1.00 85.81 82 PRO A O 1
ATOM 622 N N . LEU A 1 83 ? 2.012 2.988 6.268 1.00 86.75 83 LEU A N 1
ATOM 623 C CA . LEU A 1 83 ? 1.677 4.412 6.377 1.00 86.75 83 LEU A CA 1
ATOM 624 C C . LEU A 1 83 ? 0.559 4.794 5.417 1.00 86.75 83 LEU A C 1
ATOM 626 O O . LEU A 1 83 ? 0.611 4.496 4.231 1.00 86.75 83 LEU A O 1
ATOM 630 N N . VAL A 1 84 ? -0.446 5.519 5.903 1.00 85.62 84 VAL A N 1
ATOM 631 C CA . VAL A 1 84 ? -1.510 6.023 5.030 1.00 85.62 84 VAL A CA 1
ATOM 632 C C . VAL A 1 84 ? -1.004 7.206 4.205 1.00 85.62 84 VAL A C 1
ATOM 634 O O . VAL A 1 84 ? -0.760 8.287 4.739 1.00 85.62 84 VAL A O 1
ATOM 637 N N . MET A 1 85 ? -0.925 7.012 2.889 1.00 82.81 85 MET A N 1
ATOM 638 C CA . MET A 1 85 ? -0.514 8.009 1.905 1.00 82.81 85 MET A CA 1
ATOM 639 C C . MET A 1 85 ? -1.741 8.473 1.117 1.00 82.81 85 MET A C 1
ATOM 641 O O . MET A 1 85 ? -2.126 7.903 0.104 1.00 82.81 85 MET A O 1
ATOM 645 N N . THR A 1 86 ? -2.410 9.524 1.590 1.00 76.12 86 THR A N 1
ATOM 646 C CA . THR A 1 86 ? -3.540 10.138 0.872 1.00 76.12 86 THR A CA 1
ATOM 647 C C . THR A 1 86 ? -3.166 11.516 0.350 1.00 76.12 86 THR A C 1
ATOM 649 O O . THR A 1 86 ? -2.436 12.259 1.003 1.00 76.12 86 THR A O 1
ATOM 652 N N . SER A 1 87 ? -3.726 11.898 -0.802 1.00 67.75 87 SER A N 1
ATOM 653 C CA . SER A 1 87 ? -3.575 13.250 -1.338 1.00 67.75 87 SER A CA 1
ATOM 654 C C . SER A 1 87 ? -3.989 14.303 -0.302 1.00 67.75 87 SER A C 1
ATOM 656 O O . SER A 1 87 ? -5.026 14.190 0.365 1.00 67.75 87 SER A O 1
ATOM 658 N N . GLY A 1 88 ? -3.162 15.341 -0.171 1.00 56.44 88 GLY A N 1
ATOM 659 C CA . GLY A 1 88 ? -3.358 16.498 0.699 1.00 56.44 88 GLY A CA 1
ATOM 660 C C . GLY A 1 88 ? -4.433 17.460 0.189 1.00 56.44 88 GLY A C 1
ATOM 661 O O . GLY A 1 88 ? -4.173 18.645 0.081 1.00 56.44 88 GLY A O 1
ATOM 662 N N . THR A 1 89 ? -5.617 16.951 -0.146 1.00 45.53 89 THR A N 1
ATOM 663 C CA . THR A 1 89 ? -6.805 17.736 -0.529 1.00 45.53 89 THR A CA 1
ATOM 664 C C . THR A 1 89 ? -7.892 17.571 0.506 1.00 45.53 89 THR A C 1
ATOM 666 O O . THR A 1 89 ? -8.126 16.388 0.858 1.00 45.53 89 THR A O 1
#

pLDDT: mean 82.94, std 8.41, range [45.53, 91.5]

Organism: Escherichia coli (NCBI:txid562)